Protein AF-A0A416A0J0-F1 (afdb_monomer_lite)

Foldseek 3Di:
DPPPPPVVVVVVVVVVLVVVLVVCCVVVVDDDPDDPVVVVVVSVVVSVVVVVVVVVCLPDPVNQVVVCVVPVDGPDPDPCVVQAPPPVWKWKWWDFPPDQKIKTATWDDWADDDPFIKTKGFQIWIFGNDPVPDGHTDVVVPGHRDRGDMDIDTPVRTPDMDID

pLDDT: mean 71.05, std 12.48, range [41.72, 90.12]

Sequence (164 aa):
MPESNVLIPGCLVSYLLIAMVRVMYIILGIEFRNGSAAASLTATLIGIIMTIAIIAILESGRFNHAFAKITKGTLHEDALKDNLDYENGTTLRVYLNNEDYYLVGAFCYKEDIGDDRWLVLAAYTKFICDDAGDANVYNGADYEGKAFERIMVRMSDVKHIEIF

Secondary structure (DSSP, 8-state):
---SSSHHHHHHHHHHHHHHHHHHHHHHT----S-HHHHHHHHHHHHHHHHHHHHHHHHSHHHHHHHHHHHSS-SSS-TTTTT--TTT--EEEEEETT-SEEEEEEEEEE--SSSS-EEEEEEEEEEE--TT----BTTTTT-S--TT-EEEEEGGGEEEEEE-

Structure (mmCIF, N/CA/C/O backbone):
data_AF-A0A416A0J0-F1
#
_entry.id   AF-A0A416A0J0-F1
#
loop_
_atom_site.group_PDB
_atom_site.id
_atom_site.type_symbol
_atom_site.label_atom_id
_atom_site.label_alt_id
_atom_site.label_comp_id
_atom_site.label_asym_id
_atom_site.label_entity_id
_atom_site.label_seq_id
_atom_site.pdbx_PDB_ins_code
_atom_site.Cartn_x
_atom_site.Cartn_y
_atom_site.Cartn_z
_atom_site.occupancy
_atom_site.B_iso_or_equiv
_atom_site.auth_seq_id
_atom_site.auth_comp_id
_atom_site.auth_asym_id
_atom_site.auth_atom_id
_atom_site.pdbx_PDB_model_num
ATOM 1 N N . MET A 1 1 ? -21.169 17.788 -3.900 1.00 41.72 1 MET A N 1
ATOM 2 C CA . MET A 1 1 ? -21.829 17.538 -2.601 1.00 41.72 1 MET A CA 1
ATOM 3 C C . MET A 1 1 ? -22.939 16.516 -2.790 1.00 41.72 1 MET A C 1
ATOM 5 O O . MET A 1 1 ? -23.855 16.804 -3.551 1.00 41.72 1 MET A O 1
ATOM 9 N N . PRO A 1 2 ? -22.878 15.361 -2.113 1.00 45.56 2 PRO A N 1
ATOM 10 C CA . PRO A 1 2 ? -24.086 14.653 -1.710 1.00 45.56 2 PRO A CA 1
ATOM 11 C C . PRO A 1 2 ? -24.046 14.412 -0.191 1.00 45.56 2 PRO A C 1
ATOM 13 O O . PRO A 1 2 ? -23.420 13.472 0.284 1.00 45.56 2 PRO A O 1
ATOM 16 N N . GLU A 1 3 ? -24.698 15.278 0.585 1.00 50.22 3 GLU A N 1
ATOM 17 C CA . GLU A 1 3 ? -24.739 15.200 2.058 1.00 50.22 3 GLU A CA 1
ATOM 18 C C . GLU A 1 3 ? -25.872 14.307 2.610 1.00 50.22 3 GLU A C 1
ATOM 20 O O . GLU A 1 3 ? -26.119 14.292 3.811 1.00 50.22 3 GLU A O 1
ATOM 25 N N . SER A 1 4 ? -26.590 13.535 1.787 1.00 51.62 4 SER A N 1
ATOM 26 C CA . SER A 1 4 ? -27.872 12.957 2.231 1.00 51.62 4 SER A CA 1
ATOM 27 C C . SER A 1 4 ? -27.861 11.509 2.741 1.00 51.62 4 SER A C 1
ATOM 29 O O . SER A 1 4 ? -28.908 11.049 3.182 1.00 51.62 4 SER A O 1
ATOM 31 N N . ASN A 1 5 ? -26.739 10.777 2.747 1.00 52.91 5 ASN A N 1
ATOM 32 C CA . ASN A 1 5 ? -26.771 9.329 3.050 1.00 52.91 5 ASN A CA 1
ATOM 33 C C . ASN A 1 5 ? -25.972 8.886 4.286 1.00 52.91 5 ASN A C 1
ATOM 35 O O . ASN A 1 5 ? -25.949 7.697 4.587 1.00 52.91 5 ASN A O 1
ATOM 39 N N . VAL A 1 6 ? -25.356 9.805 5.036 1.00 56.50 6 VAL A N 1
ATOM 40 C CA . VAL A 1 6 ? -24.571 9.458 6.243 1.00 56.50 6 VAL A CA 1
ATOM 41 C C . VAL A 1 6 ? -25.459 9.303 7.488 1.00 56.50 6 VAL A C 1
ATOM 43 O O . VAL A 1 6 ? -25.132 8.557 8.411 1.00 56.50 6 VAL A O 1
ATOM 46 N N . LEU A 1 7 ? -26.633 9.943 7.496 1.00 56.41 7 LEU A N 1
ATOM 47 C CA . LEU A 1 7 ? -27.540 9.948 8.647 1.00 56.41 7 LEU A CA 1
ATOM 48 C C . LEU A 1 7 ? -28.179 8.578 8.922 1.00 56.41 7 LEU A C 1
ATOM 50 O O . LEU A 1 7 ? -28.234 8.150 10.073 1.00 56.41 7 LEU A O 1
ATOM 54 N N . ILE A 1 8 ? -28.624 7.867 7.880 1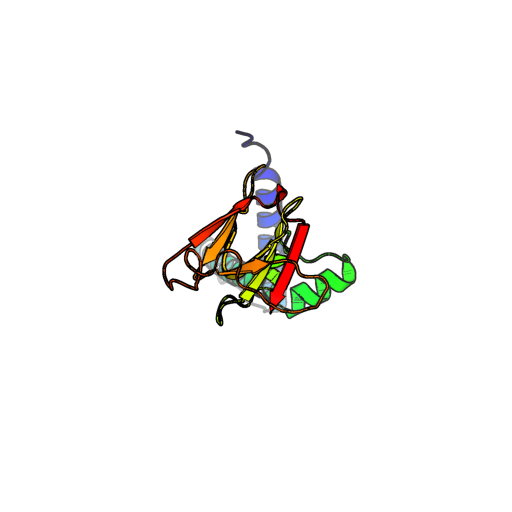.00 62.03 8 ILE A N 1
ATOM 55 C CA . ILE A 1 8 ? -29.305 6.567 8.027 1.00 62.03 8 ILE A CA 1
ATOM 56 C C . ILE A 1 8 ? -28.355 5.497 8.607 1.00 62.03 8 ILE A C 1
ATOM 58 O O . ILE A 1 8 ? -28.733 4.857 9.594 1.00 62.03 8 ILE A O 1
ATOM 62 N N . PRO A 1 9 ? -27.115 5.331 8.099 1.00 64.62 9 PRO A N 1
ATOM 63 C CA . PRO A 1 9 ? -26.118 4.463 8.722 1.00 64.62 9 PRO A CA 1
ATOM 64 C C . PRO A 1 9 ? -25.777 4.889 10.153 1.00 64.62 9 PRO A C 1
ATOM 66 O O . PRO A 1 9 ? -25.711 4.040 11.038 1.00 64.62 9 PRO A O 1
ATOM 69 N N . GLY A 1 10 ? -25.617 6.194 10.410 1.00 64.94 10 GLY A N 1
ATOM 70 C CA . GLY A 1 10 ? -25.272 6.715 11.737 1.00 64.94 10 GLY A CA 1
ATOM 71 C C . GLY A 1 10 ? -26.320 6.396 12.808 1.00 64.94 10 GLY A C 1
ATOM 72 O O . GLY A 1 10 ? -25.976 5.987 13.922 1.00 64.94 10 GLY A O 1
ATOM 73 N N . CYS A 1 11 ? -27.607 6.502 12.469 1.00 70.06 11 CYS A N 1
ATOM 74 C CA . CYS A 1 11 ? -28.697 6.101 13.360 1.00 70.06 11 CYS A CA 1
ATOM 75 C C . CYS A 1 11 ? -28.671 4.593 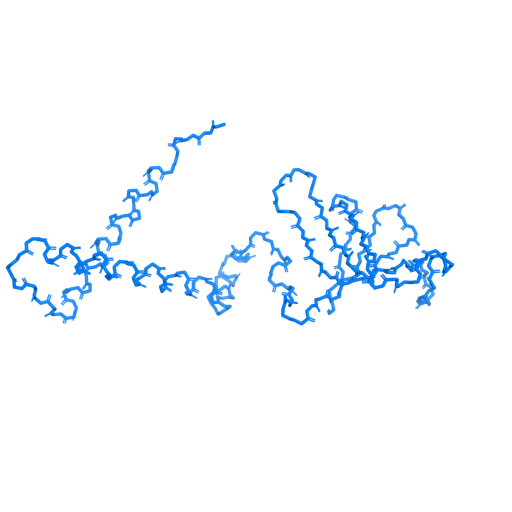13.645 1.00 70.06 11 CYS A C 1
ATOM 77 O O . CYS A 1 11 ? -28.787 4.185 14.800 1.00 70.06 11 CYS A O 1
ATOM 79 N N . LEU A 1 12 ? -28.474 3.770 12.612 1.00 71.69 12 LEU A N 1
ATOM 80 C CA . LEU A 1 12 ? -28.387 2.311 12.733 1.00 71.69 12 LEU A CA 1
ATOM 81 C C . LEU A 1 12 ? -27.235 1.879 13.649 1.00 71.69 12 LEU A C 1
ATOM 83 O O . LEU A 1 12 ? -27.438 1.076 14.561 1.00 71.69 12 LEU A O 1
ATOM 87 N N . VAL A 1 13 ? -26.052 2.467 13.458 1.00 72.38 13 VAL A N 1
ATOM 88 C CA . VAL A 1 13 ? -24.869 2.220 14.295 1.00 72.38 13 VAL A CA 1
ATOM 89 C C . VAL A 1 13 ? -25.133 2.632 15.743 1.00 72.38 13 VAL A C 1
ATOM 91 O O . VAL A 1 13 ? -24.834 1.865 16.657 1.00 72.38 13 VAL A O 1
ATOM 94 N N . SER A 1 14 ? -25.765 3.787 15.965 1.00 69.44 14 SER A N 1
ATOM 95 C CA . SER A 1 14 ? -26.103 4.262 17.314 1.00 69.44 14 SER A CA 1
ATOM 96 C C . SER A 1 14 ? -27.045 3.298 18.046 1.00 69.44 14 SER A C 1
ATOM 98 O O . SER A 1 14 ? -26.815 2.969 19.211 1.00 69.44 14 SER A O 1
ATOM 100 N N . TYR A 1 15 ? -28.075 2.784 17.365 1.00 75.31 15 TYR A N 1
ATOM 101 C CA . TYR A 1 15 ? -28.997 1.804 17.948 1.00 75.31 15 TYR A CA 1
ATOM 102 C C . TYR A 1 15 ? -28.323 0.461 18.250 1.00 75.31 15 TYR A C 1
ATOM 104 O O . TYR A 1 15 ? -28.583 -0.120 19.306 1.00 75.31 15 TYR A O 1
ATOM 112 N N . LEU A 1 16 ? -27.439 -0.016 17.367 1.00 76.50 16 LEU A N 1
ATOM 113 C CA . LEU A 1 16 ? -26.666 -1.241 17.591 1.00 76.50 16 LEU A CA 1
ATOM 114 C C . LEU A 1 16 ? -25.744 -1.110 18.808 1.00 76.50 16 LEU A C 1
ATOM 116 O O . LEU A 1 16 ? -25.701 -2.014 19.641 1.00 76.50 16 LEU A O 1
ATOM 120 N N . LEU A 1 17 ? -25.074 0.033 18.961 1.00 69.44 17 LEU A N 1
ATOM 121 C CA . LEU A 1 17 ? -24.214 0.321 20.111 1.00 69.44 17 LEU A CA 1
ATOM 122 C C . LEU A 1 17 ? -25.003 0.347 21.424 1.00 69.44 17 LEU A C 1
ATOM 124 O O . LEU A 1 17 ? -24.607 -0.296 22.394 1.00 69.44 17 LEU A O 1
ATOM 128 N N . ILE A 1 18 ? -26.157 1.023 21.447 1.00 73.75 18 ILE A N 1
ATOM 129 C CA . ILE A 1 18 ? -27.040 1.048 22.624 1.00 73.75 18 ILE A CA 1
ATOM 130 C C . ILE A 1 18 ? -27.519 -0.369 22.977 1.00 73.75 18 ILE A C 1
ATOM 132 O O . ILE A 1 18 ? -27.560 -0.731 24.157 1.00 73.75 18 ILE A O 1
ATOM 136 N N . ALA A 1 19 ? -27.862 -1.186 21.977 1.00 74.75 19 ALA A N 1
ATOM 137 C CA . ALA A 1 19 ? -28.273 -2.572 22.186 1.00 74.75 19 ALA A CA 1
ATOM 138 C C . ALA A 1 19 ? -27.131 -3.434 22.753 1.00 74.75 19 ALA A C 1
ATOM 140 O O . ALA A 1 19 ? -27.347 -4.160 23.723 1.00 74.75 19 ALA A O 1
ATOM 141 N N . MET A 1 20 ? -25.913 -3.310 22.217 1.00 73.31 20 MET A N 1
ATOM 142 C CA . MET A 1 20 ? -24.728 -4.021 22.718 1.00 73.31 20 MET A CA 1
ATOM 143 C C . MET A 1 20 ? -24.403 -3.647 24.165 1.00 73.31 20 MET A C 1
ATOM 145 O O . MET A 1 20 ? -24.187 -4.529 24.995 1.00 73.31 20 MET A O 1
ATOM 149 N N . VAL A 1 21 ? -24.441 -2.353 24.493 1.00 71.81 21 VAL A N 1
ATOM 150 C CA . VAL A 1 21 ? -24.220 -1.857 25.859 1.00 71.81 21 VAL A CA 1
ATOM 151 C C . VAL A 1 21 ? -25.264 -2.432 26.825 1.00 71.81 21 VAL A C 1
ATOM 153 O O . VAL A 1 21 ? -24.910 -2.899 27.907 1.00 71.81 21 VAL A O 1
ATOM 156 N N . ARG A 1 22 ? -26.544 -2.492 26.425 1.00 71.38 22 ARG A N 1
ATOM 157 C CA . ARG A 1 22 ? -27.603 -3.123 27.235 1.00 71.38 22 ARG A CA 1
ATOM 158 C C . ARG A 1 22 ? -27.377 -4.617 27.457 1.00 71.38 22 ARG A C 1
ATOM 160 O O . ARG A 1 22 ? -27.568 -5.086 28.575 1.00 71.38 22 ARG A O 1
ATOM 167 N N . VAL A 1 23 ? -26.971 -5.357 26.426 1.00 73.69 23 VAL A N 1
ATOM 168 C CA . VAL A 1 23 ? -26.663 -6.792 26.550 1.00 73.69 23 VAL A CA 1
ATOM 169 C C . VAL A 1 23 ? -25.482 -7.008 27.498 1.00 73.69 23 VAL A C 1
ATOM 171 O O . VAL A 1 23 ? -25.557 -7.863 28.376 1.00 73.69 23 VAL A O 1
ATOM 174 N N . MET A 1 24 ? -24.432 -6.188 27.396 1.00 68.25 24 MET A N 1
ATOM 175 C CA . MET A 1 24 ? -23.308 -6.224 28.334 1.00 68.25 24 MET A CA 1
ATOM 176 C C . MET A 1 24 ? -23.735 -5.947 29.774 1.00 68.25 24 MET A C 1
ATOM 178 O O . MET A 1 24 ? -23.263 -6.637 30.672 1.00 68.25 24 MET A O 1
ATOM 182 N N . TYR A 1 25 ? -24.633 -4.987 30.011 1.00 72.19 25 TYR A N 1
ATOM 183 C CA . TYR A 1 25 ? -25.134 -4.720 31.362 1.00 72.19 25 TYR A CA 1
ATOM 184 C C . TYR A 1 25 ? -25.864 -5.918 31.965 1.00 72.19 25 TYR A C 1
ATOM 186 O O . TYR A 1 25 ? -25.660 -6.219 33.139 1.00 72.19 25 TYR A O 1
ATOM 194 N N . ILE A 1 26 ? -26.661 -6.625 31.159 1.00 69.06 26 ILE A N 1
ATOM 195 C CA . ILE A 1 26 ? -27.367 -7.836 31.594 1.00 69.06 26 ILE A CA 1
ATOM 196 C C . ILE A 1 26 ? -26.374 -8.967 31.897 1.00 69.06 26 ILE A C 1
ATOM 198 O O . ILE A 1 26 ? -26.521 -9.648 32.906 1.00 69.06 26 ILE A O 1
ATOM 202 N N . ILE A 1 27 ? -25.352 -9.158 31.055 1.00 72.06 27 ILE A N 1
ATOM 203 C CA . ILE A 1 27 ? -24.370 -10.246 31.212 1.00 72.06 27 ILE A CA 1
ATOM 204 C C . ILE A 1 27 ? -23.403 -9.986 32.377 1.00 72.06 27 ILE A C 1
ATOM 206 O O . ILE A 1 27 ? -23.078 -10.908 33.119 1.00 72.06 27 ILE A O 1
ATOM 210 N N . LEU A 1 28 ? -22.932 -8.747 32.543 1.00 68.19 28 LEU A N 1
ATOM 211 C CA . LEU A 1 28 ? -21.943 -8.377 33.564 1.00 68.19 28 LEU A CA 1
ATOM 212 C C . LEU A 1 28 ? -22.572 -8.028 34.921 1.00 68.19 28 LEU A C 1
ATOM 214 O O . LEU A 1 28 ? -21.838 -7.807 35.882 1.00 68.19 28 LEU A O 1
ATOM 218 N N . GLY A 1 29 ? -23.905 -7.959 35.014 1.00 63.66 29 GLY A N 1
ATOM 219 C CA . GLY A 1 29 ? -24.622 -7.705 36.269 1.00 63.66 29 GLY A CA 1
ATOM 220 C C . GLY A 1 29 ? -24.332 -6.335 36.894 1.00 63.66 29 GLY A C 1
ATOM 221 O O . GLY A 1 29 ? -24.434 -6.175 38.108 1.00 63.66 29 GLY A O 1
ATOM 222 N N . ILE A 1 30 ? -23.931 -5.347 36.087 1.00 63.09 30 ILE A N 1
ATOM 223 C CA . ILE A 1 30 ? -23.568 -4.011 36.573 1.00 63.09 30 ILE A CA 1
ATOM 224 C C . ILE A 1 30 ? -24.851 -3.187 36.744 1.00 63.09 30 ILE A C 1
ATOM 226 O O . ILE A 1 30 ? -25.326 -2.545 35.806 1.00 63.09 30 ILE A O 1
ATOM 230 N N . GLU A 1 31 ? -25.425 -3.203 37.946 1.00 58.84 31 GLU A N 1
ATOM 231 C CA . GLU A 1 31 ? -26.559 -2.346 38.304 1.00 58.84 31 GLU A CA 1
ATOM 232 C C . GLU A 1 31 ? -26.088 -0.921 38.635 1.00 58.84 31 GLU A C 1
ATOM 234 O O . GLU A 1 31 ? -25.395 -0.681 39.627 1.00 58.84 31 GLU A O 1
ATOM 239 N N . PHE A 1 32 ? -26.487 0.062 37.822 1.00 55.44 32 PHE A N 1
ATOM 240 C CA . PHE A 1 32 ? -26.248 1.469 38.145 1.00 55.44 32 PHE A CA 1
ATOM 241 C C . PHE A 1 32 ? -27.311 1.987 39.106 1.00 55.44 32 PHE A C 1
ATOM 243 O O . PHE A 1 32 ? -28.467 2.219 38.752 1.00 55.44 32 PHE A O 1
ATOM 250 N N . ARG A 1 33 ? -26.878 2.221 40.341 1.00 50.62 33 ARG A N 1
ATOM 251 C CA . ARG A 1 33 ? -27.652 2.886 41.383 1.00 50.62 33 ARG A CA 1
ATOM 252 C C . ARG A 1 33 ? -27.964 4.336 40.979 1.00 50.62 33 ARG A C 1
ATOM 254 O O . ARG A 1 33 ? -27.084 5.187 40.977 1.00 50.62 33 ARG A O 1
ATOM 261 N N . ASN A 1 34 ? -29.236 4.575 40.659 1.00 57.25 34 ASN A N 1
ATOM 262 C CA . ASN A 1 34 ? -29.986 5.840 40.655 1.00 57.25 34 ASN A CA 1
ATOM 263 C C . ASN A 1 34 ? -29.227 7.120 40.255 1.00 57.25 34 ASN A C 1
ATOM 265 O O . ASN A 1 34 ? -28.806 7.909 41.098 1.00 57.25 34 ASN A O 1
ATOM 269 N N . GLY A 1 35 ? -29.182 7.375 38.946 1.00 58.09 35 GLY A N 1
ATOM 270 C CA . GLY A 1 35 ? -28.892 8.685 38.364 1.00 58.09 35 GLY A CA 1
ATOM 271 C C . GLY A 1 35 ? -28.818 8.588 36.843 1.00 58.09 35 GLY A C 1
ATOM 272 O O . GLY A 1 35 ? -27.862 8.026 36.312 1.00 58.09 35 GLY A O 1
ATOM 273 N N . SER A 1 36 ? -29.812 9.125 36.128 1.00 60.94 36 SER A N 1
ATOM 274 C CA . SER A 1 36 ? -29.888 9.065 34.654 1.00 60.94 36 SER A CA 1
ATOM 275 C C . SER A 1 36 ? -28.629 9.615 33.967 1.00 60.94 36 SER A C 1
ATOM 277 O O . SER A 1 36 ? -28.202 9.088 32.939 1.00 60.94 36 SER A O 1
ATOM 279 N N . ALA A 1 37 ? -27.985 10.617 34.572 1.00 67.06 37 ALA A N 1
ATOM 280 C CA . ALA A 1 37 ? -26.726 11.184 34.099 1.00 67.06 37 ALA A CA 1
ATOM 281 C C . ALA A 1 37 ? -25.530 10.222 34.252 1.00 67.06 37 ALA A C 1
ATOM 283 O O . ALA A 1 37 ? -24.736 10.082 33.325 1.00 67.06 37 ALA A O 1
ATOM 284 N N . ALA A 1 38 ? -25.418 9.517 35.384 1.00 65.31 38 ALA A N 1
ATOM 285 C CA . ALA A 1 38 ? -24.308 8.596 35.646 1.00 65.31 38 ALA A CA 1
ATOM 286 C C . ALA A 1 38 ? -24.362 7.357 34.737 1.00 65.31 38 ALA A C 1
ATOM 288 O O . ALA A 1 38 ? -23.337 6.946 34.202 1.00 65.31 38 ALA A O 1
ATOM 289 N N . ALA A 1 39 ? -25.562 6.818 34.499 1.00 67.56 39 ALA A N 1
ATOM 290 C CA . ALA A 1 39 ? -25.768 5.704 33.572 1.00 67.56 39 ALA A CA 1
ATOM 291 C C . ALA A 1 39 ? -25.465 6.088 32.110 1.00 67.56 39 ALA A C 1
ATOM 293 O O . ALA A 1 39 ? -24.917 5.294 31.350 1.00 67.56 39 ALA A O 1
ATOM 294 N N . SER A 1 40 ? -25.784 7.324 31.716 1.00 69.75 40 SER A N 1
ATOM 295 C CA . SER A 1 40 ? -25.494 7.814 30.362 1.00 69.75 40 SER A CA 1
ATOM 296 C C . SER A 1 40 ? -23.990 8.011 30.136 1.00 69.75 40 SER A C 1
ATOM 298 O O . SER A 1 40 ? -23.468 7.684 29.068 1.00 69.75 40 SER A O 1
ATOM 300 N N . LEU A 1 41 ? -23.271 8.493 31.155 1.00 74.12 41 LEU A N 1
ATOM 301 C CA . LEU A 1 41 ? -21.821 8.676 31.095 1.00 74.12 41 LEU A CA 1
ATOM 302 C C . LEU A 1 41 ? -21.082 7.334 30.974 1.00 74.12 41 LEU A C 1
ATOM 304 O O . LEU A 1 41 ? -20.182 7.197 30.146 1.00 74.12 41 LEU A O 1
ATOM 308 N N . THR A 1 42 ? -21.482 6.326 31.754 1.00 72.56 42 THR A N 1
ATOM 309 C CA . THR A 1 42 ? -20.858 4.997 31.691 1.00 72.56 42 THR A CA 1
ATOM 310 C C . THR A 1 42 ? -21.169 4.271 30.388 1.00 72.56 42 THR A C 1
ATOM 312 O O . THR A 1 42 ? -20.269 3.659 29.818 1.00 72.56 42 THR A O 1
ATOM 315 N N . ALA A 1 43 ? -22.389 4.397 29.861 1.00 72.31 43 ALA A N 1
ATOM 316 C CA . ALA A 1 43 ? -22.740 3.857 28.548 1.00 72.31 43 ALA A CA 1
ATOM 317 C C . ALA A 1 43 ? -21.882 4.470 27.430 1.00 72.31 43 ALA A C 1
ATOM 319 O O . ALA A 1 43 ? -21.406 3.752 26.552 1.00 72.31 43 ALA A O 1
ATOM 320 N N . THR A 1 44 ? -21.632 5.781 27.495 1.00 77.19 44 THR A N 1
ATOM 321 C CA . THR A 1 44 ? -20.787 6.486 26.519 1.00 77.19 44 THR A CA 1
ATOM 322 C C . THR A 1 44 ? -19.338 5.997 26.581 1.00 77.19 44 THR A C 1
ATOM 324 O O . THR A 1 44 ? -18.750 5.690 25.547 1.00 77.19 44 THR A O 1
ATOM 327 N N . LEU A 1 45 ? -18.775 5.844 27.785 1.00 79.69 45 LEU A N 1
ATOM 328 C CA . LEU A 1 45 ? -17.422 5.307 27.982 1.00 79.69 45 LEU A CA 1
ATOM 329 C C . LEU A 1 45 ? -17.276 3.881 27.438 1.00 79.69 45 LEU A C 1
ATOM 331 O O . LEU A 1 45 ? -16.320 3.595 26.719 1.00 79.69 45 LEU A O 1
ATOM 335 N N . ILE A 1 46 ? -18.238 3.000 27.729 1.00 79.62 46 ILE A N 1
ATOM 336 C CA . ILE A 1 46 ? -18.242 1.627 27.203 1.00 79.62 46 ILE A CA 1
ATOM 337 C C . ILE A 1 46 ? -18.355 1.645 25.675 1.00 79.62 46 ILE A C 1
ATOM 339 O O . ILE A 1 46 ? -17.638 0.907 25.006 1.00 79.62 46 ILE A O 1
ATOM 343 N N . GLY A 1 47 ? -19.198 2.514 25.113 1.00 77.00 47 GLY A N 1
ATOM 344 C CA . GLY A 1 47 ? -19.341 2.664 23.666 1.00 77.00 47 GLY A CA 1
ATOM 345 C C . GLY A 1 47 ? -18.049 3.104 22.971 1.00 77.00 47 GLY A C 1
ATOM 346 O O . GLY A 1 47 ? -17.704 2.563 21.919 1.00 77.00 47 GLY A O 1
ATOM 347 N N . ILE A 1 48 ? -17.292 4.023 23.578 1.00 81.12 48 ILE A N 1
ATOM 348 C CA . ILE A 1 48 ? -15.977 4.448 23.071 1.00 81.12 48 ILE A CA 1
ATOM 349 C C . ILE A 1 48 ? -14.998 3.272 23.083 1.00 81.12 48 ILE A C 1
ATOM 351 O O . ILE A 1 48 ? -14.385 2.979 22.058 1.00 81.12 48 ILE A O 1
ATOM 355 N N . ILE A 1 49 ? -14.894 2.560 24.210 1.00 82.44 49 ILE A N 1
ATOM 356 C CA . ILE A 1 49 ? -14.006 1.393 24.342 1.00 82.44 49 ILE A CA 1
ATOM 357 C C . ILE A 1 49 ? -14.370 0.322 23.306 1.00 82.44 49 ILE A C 1
ATOM 359 O O . ILE A 1 49 ? -13.489 -0.227 22.650 1.00 82.44 49 ILE A O 1
ATOM 363 N N . MET A 1 50 ? -15.664 0.067 23.109 1.00 76.00 50 MET A N 1
ATOM 364 C CA . MET A 1 50 ? -16.160 -0.881 22.112 1.00 76.00 50 MET A CA 1
ATOM 365 C C . MET A 1 50 ? -15.827 -0.454 20.688 1.00 76.00 50 MET A C 1
ATOM 367 O O . MET A 1 50 ? -15.417 -1.284 19.888 1.00 76.00 50 MET A O 1
ATOM 371 N N . THR A 1 51 ? -15.965 0.830 20.368 1.00 79.12 51 THR A N 1
ATOM 372 C CA . THR A 1 51 ? -15.632 1.341 19.033 1.00 79.12 51 THR A CA 1
ATOM 373 C C . THR A 1 51 ? -14.144 1.158 18.746 1.00 79.12 51 THR A C 1
ATOM 375 O O . THR A 1 51 ? -13.786 0.644 17.691 1.00 79.12 51 THR A O 1
ATOM 378 N N . ILE A 1 52 ? -13.283 1.488 19.713 1.00 82.38 52 ILE A N 1
ATOM 379 C CA . ILE A 1 52 ? -11.834 1.266 19.609 1.00 82.38 52 ILE A CA 1
ATOM 380 C C . ILE A 1 52 ? -11.529 -0.229 19.444 1.00 82.38 52 ILE A C 1
ATOM 382 O O . ILE A 1 52 ? -10.736 -0.598 18.583 1.00 82.38 52 ILE A O 1
ATOM 386 N N . ALA A 1 53 ? -12.180 -1.098 20.222 1.00 79.25 53 ALA A N 1
ATOM 387 C CA . ALA A 1 53 ? -11.997 -2.544 20.118 1.00 79.25 53 ALA A CA 1
ATOM 388 C C . ALA A 1 53 ? -12.441 -3.091 18.753 1.00 79.25 53 ALA A C 1
ATOM 390 O O . ALA A 1 53 ? -11.749 -3.927 18.179 1.00 79.25 53 ALA A O 1
ATOM 391 N N . ILE A 1 54 ? -13.559 -2.604 18.207 1.00 79.88 54 ILE A N 1
ATOM 392 C CA . ILE A 1 54 ? -14.032 -2.974 16.869 1.00 79.88 54 ILE A CA 1
ATOM 393 C C . ILE A 1 54 ? -13.013 -2.538 15.816 1.00 79.88 54 ILE A C 1
ATOM 395 O O . ILE A 1 54 ? -12.645 -3.360 14.986 1.00 79.88 54 ILE A O 1
ATOM 399 N N . ILE A 1 55 ? -12.516 -1.297 15.873 1.00 77.38 55 ILE A N 1
ATOM 400 C CA . ILE A 1 55 ? -11.484 -0.809 14.944 1.00 77.38 55 ILE A CA 1
ATOM 401 C C . ILE A 1 55 ? -10.233 -1.690 15.031 1.00 77.38 55 ILE A C 1
ATOM 403 O O . ILE A 1 55 ? -9.777 -2.191 14.012 1.00 77.38 55 ILE A O 1
ATOM 407 N N . ALA A 1 56 ? -9.743 -1.978 16.239 1.00 74.56 56 ALA A N 1
ATOM 408 C CA . ALA A 1 56 ? -8.573 -2.832 16.434 1.00 74.56 56 ALA A CA 1
ATOM 409 C C . ALA A 1 56 ? -8.780 -4.265 15.905 1.00 74.56 56 ALA A C 1
ATOM 411 O O . ALA A 1 56 ? -7.852 -4.871 15.372 1.00 74.56 56 ALA A O 1
ATOM 412 N N . ILE A 1 57 ? -9.991 -4.821 16.031 1.00 77.19 57 ILE A N 1
ATOM 413 C CA . ILE A 1 57 ? -10.330 -6.128 15.452 1.00 77.19 57 ILE A CA 1
ATOM 414 C C . ILE A 1 57 ? -10.340 -6.044 13.925 1.00 77.19 57 ILE A C 1
ATOM 416 O O . ILE A 1 57 ? -9.744 -6.910 13.289 1.00 77.19 57 ILE A O 1
ATOM 420 N N . LEU A 1 58 ? -10.975 -5.022 13.346 1.00 70.50 58 LEU A N 1
ATOM 421 C CA . LEU A 1 58 ? -11.049 -4.823 11.896 1.00 70.50 58 LEU A CA 1
ATOM 422 C C . LEU A 1 58 ? -9.663 -4.605 11.274 1.00 70.50 58 LEU A C 1
ATOM 424 O O . LEU A 1 58 ? -9.380 -5.152 10.217 1.00 70.50 58 LEU A O 1
ATOM 428 N N . GLU A 1 59 ? -8.779 -3.868 11.942 1.00 66.88 59 GLU A N 1
ATOM 429 C CA . GLU A 1 59 ? -7.399 -3.648 11.491 1.00 66.88 59 GLU A CA 1
ATOM 430 C C . GLU A 1 59 ? -6.480 -4.847 11.762 1.00 66.88 59 GLU A C 1
ATOM 432 O O . GLU A 1 59 ? -5.372 -4.923 11.229 1.00 66.88 59 GLU A O 1
ATOM 437 N N . SER A 1 60 ? -6.918 -5.826 12.558 1.00 74.62 60 SER A N 1
ATOM 438 C CA . SER A 1 60 ? -6.096 -6.998 12.838 1.00 74.62 60 SER A CA 1
ATOM 439 C C . SER A 1 60 ? -5.918 -7.858 11.581 1.00 74.62 60 SER A C 1
ATOM 441 O O . SER A 1 60 ? -6.882 -8.303 10.949 1.00 74.62 60 SER A O 1
ATOM 443 N N . GLY A 1 61 ? -4.666 -8.199 11.258 1.00 62.06 61 GLY A N 1
ATOM 444 C CA . GLY A 1 61 ? -4.351 -9.062 10.111 1.00 62.06 61 GLY A CA 1
ATOM 445 C C . GLY A 1 61 ? -5.061 -10.424 10.153 1.00 62.06 61 GLY A C 1
ATOM 446 O O . GLY A 1 61 ? -5.364 -11.007 9.116 1.00 62.06 61 GLY A O 1
ATOM 447 N N . ARG A 1 62 ? -5.413 -10.916 11.352 1.00 67.25 62 ARG A N 1
ATOM 448 C CA . ARG A 1 62 ? -6.166 -12.170 11.539 1.00 67.25 62 ARG A CA 1
ATOM 449 C C . ARG A 1 62 ? -7.617 -12.053 11.079 1.00 67.25 62 ARG A C 1
ATOM 451 O O . ARG A 1 62 ? -8.120 -12.986 10.453 1.00 67.25 62 ARG A O 1
ATOM 458 N N . PHE A 1 63 ? -8.283 -10.943 11.396 1.00 66.50 63 PHE A N 1
ATOM 459 C CA . PHE A 1 63 ? -9.654 -10.698 10.955 1.00 66.50 63 PHE A CA 1
ATOM 460 C C . PHE A 1 63 ? -9.694 -10.439 9.452 1.00 66.50 63 PHE A C 1
ATOM 462 O O . PHE A 1 63 ? -10.490 -11.067 8.760 1.00 66.50 63 PHE A O 1
ATOM 469 N N . ASN A 1 64 ? -8.768 -9.626 8.936 1.00 61.88 64 ASN A N 1
ATOM 470 C CA . ASN A 1 64 ? -8.641 -9.379 7.500 1.00 61.88 64 ASN A CA 1
ATOM 471 C C . ASN A 1 64 ? -8.414 -10.672 6.710 1.00 61.88 64 ASN A C 1
ATOM 473 O O . ASN A 1 64 ? -9.089 -10.904 5.710 1.00 61.88 64 ASN A O 1
ATOM 477 N N . HIS A 1 65 ? -7.553 -11.571 7.194 1.00 61.16 65 HIS A N 1
ATOM 478 C CA . HIS A 1 65 ? -7.325 -12.864 6.549 1.00 61.16 65 HIS A CA 1
ATOM 479 C C . HIS A 1 65 ? -8.558 -13.787 6.602 1.00 61.16 65 HIS A C 1
ATOM 481 O O . HIS A 1 65 ? -8.897 -14.443 5.615 1.00 61.16 65 HIS A O 1
ATOM 487 N N . ALA A 1 66 ? -9.259 -13.836 7.741 1.00 64.81 66 ALA A N 1
ATOM 488 C CA . ALA A 1 66 ? -10.479 -14.630 7.886 1.00 64.81 66 ALA A CA 1
ATOM 489 C C . ALA A 1 66 ? -11.623 -14.097 7.009 1.00 64.81 66 ALA A C 1
ATOM 491 O O . ALA A 1 66 ? -12.320 -14.884 6.368 1.00 64.81 66 ALA A O 1
ATOM 492 N N . PHE A 1 67 ? -11.783 -12.775 6.944 1.00 61.75 67 PHE A N 1
ATOM 493 C CA . PHE A 1 67 ? -12.763 -12.117 6.091 1.00 61.75 67 PHE A CA 1
ATOM 494 C C . PHE A 1 67 ? -12.446 -12.362 4.615 1.00 61.75 67 PHE A C 1
ATOM 496 O O . PHE A 1 67 ? -13.310 -12.858 3.897 1.00 61.75 67 PHE A O 1
ATOM 503 N N . ALA A 1 68 ? -11.188 -12.176 4.198 1.00 58.16 68 ALA A N 1
ATOM 504 C CA . ALA A 1 68 ? -10.744 -12.431 2.827 1.00 58.16 68 ALA A CA 1
ATOM 505 C C . ALA A 1 68 ? -11.009 -13.865 2.355 1.00 58.16 68 ALA A C 1
ATOM 507 O O . ALA A 1 68 ? -11.346 -14.096 1.192 1.00 58.16 68 ALA A O 1
ATOM 508 N N . LYS A 1 69 ? -10.939 -14.839 3.268 1.00 60.19 69 LYS A N 1
ATOM 509 C CA . LYS A 1 69 ? -11.272 -16.239 2.984 1.00 60.19 69 LYS A CA 1
ATOM 510 C C . LYS A 1 69 ? -12.767 -16.467 2.720 1.00 60.19 69 LYS A C 1
ATOM 512 O O . LYS A 1 69 ? -13.112 -17.389 1.983 1.00 60.19 69 LYS A O 1
ATOM 517 N N . ILE A 1 70 ? -13.643 -15.657 3.313 1.00 63.72 70 ILE A N 1
ATOM 518 C CA . ILE A 1 70 ? -15.104 -15.771 3.187 1.00 63.72 70 ILE A CA 1
ATOM 519 C C . ILE A 1 70 ? -15.608 -14.982 1.974 1.00 63.72 70 ILE A C 1
ATOM 521 O O . ILE A 1 70 ? -16.420 -15.495 1.206 1.00 63.72 70 ILE A O 1
ATOM 525 N N . THR A 1 71 ? -15.119 -13.758 1.772 1.00 60.72 71 THR A N 1
ATOM 526 C CA . THR A 1 71 ? -15.579 -12.855 0.702 1.00 60.72 71 THR A CA 1
ATOM 527 C C . THR A 1 71 ? -14.778 -12.960 -0.595 1.00 60.72 71 THR A C 1
ATOM 529 O O . THR A 1 71 ? -15.177 -12.358 -1.587 1.00 60.72 71 THR A O 1
ATOM 532 N N . LYS A 1 72 ? -13.682 -13.736 -0.631 1.00 49.31 72 LYS A N 1
ATOM 533 C CA . LYS A 1 72 ? -12.713 -13.786 -1.749 1.00 49.31 72 LYS A CA 1
ATOM 534 C C . LYS A 1 72 ? -12.104 -12.416 -2.106 1.00 49.31 72 LYS A C 1
ATOM 536 O O . LYS A 1 72 ? -11.590 -12.250 -3.208 1.00 49.31 72 LYS A O 1
ATOM 541 N N . GLY A 1 73 ? -12.156 -11.452 -1.191 1.00 47.25 73 GLY A N 1
ATOM 542 C CA . GLY A 1 73 ? -11.617 -10.103 -1.359 1.00 47.25 73 GLY A CA 1
ATOM 543 C C . GLY A 1 73 ? -11.162 -9.549 -0.015 1.00 47.25 73 GLY A C 1
ATOM 544 O O . GLY A 1 73 ? -11.729 -9.904 1.018 1.00 47.25 73 GLY A O 1
ATOM 545 N N . THR A 1 74 ? -10.115 -8.732 -0.004 1.00 47.12 74 THR A N 1
ATOM 546 C CA . THR A 1 74 ? -9.601 -8.143 1.236 1.00 47.12 74 THR A CA 1
ATOM 547 C C . THR A 1 74 ? -10.502 -6.984 1.688 1.00 47.12 74 THR A C 1
ATOM 549 O O . THR A 1 74 ? -11.293 -6.456 0.907 1.00 47.12 74 THR A O 1
ATOM 552 N N . LEU A 1 75 ? -10.468 -6.635 2.981 1.00 45.62 75 LEU A N 1
ATOM 553 C CA . LEU A 1 75 ? -11.227 -5.488 3.518 1.00 45.62 75 LEU A CA 1
ATOM 554 C C . LEU A 1 75 ? -10.666 -4.146 3.040 1.00 45.62 75 LEU A C 1
ATOM 556 O O . LEU A 1 75 ? -11.354 -3.130 3.115 1.00 45.62 75 LEU A O 1
ATOM 560 N N . HIS A 1 76 ? -9.429 -4.146 2.553 1.00 50.06 76 HIS A N 1
ATOM 561 C CA . HIS A 1 76 ? -8.816 -2.997 1.923 1.00 50.06 76 HIS A CA 1
ATOM 562 C C . HIS A 1 76 ? -9.132 -3.021 0.428 1.00 50.06 76 HIS A C 1
ATOM 564 O O . HIS A 1 76 ? -8.807 -3.974 -0.268 1.00 50.06 76 HIS A O 1
ATOM 570 N N . GLU A 1 77 ? -9.730 -1.948 -0.093 1.00 50.12 77 GLU A N 1
ATOM 571 C CA . GLU A 1 77 ? -9.888 -1.778 -1.547 1.00 50.12 77 GLU A CA 1
ATOM 572 C C . GLU A 1 77 ? -8.533 -1.751 -2.280 1.00 50.12 77 GLU A C 1
ATOM 574 O O . GLU A 1 77 ? -8.469 -2.015 -3.480 1.00 50.12 77 GLU A O 1
ATOM 579 N N . ASP A 1 78 ? -7.440 -1.485 -1.555 1.00 56.50 78 ASP A N 1
ATOM 580 C CA . ASP A 1 78 ? -6.091 -1.390 -2.093 1.00 56.50 78 ASP A CA 1
ATOM 581 C C . ASP A 1 78 ? -5.223 -2.609 -1.772 1.00 56.50 78 ASP A C 1
ATOM 583 O O . ASP A 1 78 ? -4.649 -2.731 -0.689 1.00 56.50 78 ASP A O 1
ATOM 587 N N . ALA A 1 79 ? -5.018 -3.450 -2.788 1.00 59.22 79 ALA A N 1
ATOM 588 C CA . ALA A 1 79 ? -4.113 -4.602 -2.750 1.00 59.22 79 ALA A CA 1
ATOM 589 C C . ALA A 1 79 ? -2.662 -4.239 -2.369 1.00 59.22 79 ALA A C 1
ATOM 591 O O . ALA A 1 79 ? -1.916 -5.087 -1.886 1.00 59.22 79 ALA A O 1
ATOM 592 N N . LEU A 1 80 ? -2.251 -2.984 -2.570 1.00 60.53 80 LEU A N 1
ATOM 593 C CA . LEU A 1 80 ? -0.938 -2.489 -2.154 1.00 60.53 80 LEU A CA 1
ATOM 594 C C . LEU A 1 80 ? -0.824 -2.380 -0.631 1.00 60.53 80 LEU A C 1
ATOM 596 O O . LEU A 1 80 ? 0.206 -2.743 -0.075 1.00 60.53 80 LEU A O 1
ATOM 600 N N . LYS A 1 81 ? -1.885 -1.956 0.060 1.00 61.34 81 LYS A N 1
ATOM 601 C CA . LYS A 1 81 ? -1.861 -1.772 1.517 1.00 61.34 81 LYS A CA 1
ATOM 602 C C . LYS A 1 81 ? -1.689 -3.094 2.270 1.00 61.34 81 LYS A C 1
ATOM 604 O O . LYS A 1 81 ? -1.132 -3.106 3.360 1.00 61.34 81 LYS A O 1
ATOM 609 N N . ASP A 1 82 ? -2.128 -4.197 1.668 1.00 57.72 82 ASP A N 1
ATOM 610 C CA . ASP A 1 82 ? -2.001 -5.537 2.244 1.00 57.72 82 ASP A CA 1
ATOM 611 C C . ASP A 1 82 ? -0.626 -6.190 1.991 1.00 57.72 82 ASP A C 1
ATOM 613 O O . ASP A 1 82 ? -0.295 -7.161 2.668 1.00 57.72 82 ASP A O 1
ATOM 617 N N . ASN A 1 83 ? 0.171 -5.684 1.038 1.00 60.12 83 ASN A N 1
ATOM 618 C CA . ASN A 1 83 ? 1.453 -6.286 0.633 1.00 60.12 83 ASN A CA 1
ATOM 619 C C . ASN A 1 83 ? 2.679 -5.384 0.864 1.00 60.12 83 ASN A C 1
ATOM 621 O O . ASN A 1 83 ? 3.804 -5.851 0.705 1.00 60.12 83 ASN A O 1
ATOM 625 N N . LEU A 1 84 ? 2.485 -4.109 1.210 1.00 65.06 84 LEU A N 1
ATOM 626 C CA . LEU A 1 84 ? 3.571 -3.177 1.507 1.00 65.06 84 LEU A CA 1
ATOM 627 C C . LEU A 1 84 ? 3.960 -3.262 2.988 1.00 65.06 84 LEU A C 1
ATOM 629 O O . LEU A 1 84 ? 3.147 -3.008 3.878 1.00 65.06 84 LEU A O 1
ATOM 633 N N . ASP A 1 85 ? 5.230 -3.559 3.245 1.00 62.28 85 ASP A N 1
ATOM 634 C CA . ASP A 1 85 ? 5.855 -3.344 4.545 1.00 62.28 85 ASP A CA 1
ATOM 635 C C . ASP A 1 85 ? 6.256 -1.865 4.662 1.00 62.28 85 ASP A C 1
ATOM 637 O O . ASP A 1 85 ? 7.283 -1.415 4.138 1.00 62.28 85 ASP A O 1
ATOM 641 N N . TYR A 1 86 ? 5.390 -1.093 5.320 1.00 59.25 86 TYR A N 1
ATOM 642 C CA . TYR A 1 86 ? 5.600 0.330 5.577 1.00 59.25 86 TYR A CA 1
ATOM 643 C C . TYR A 1 86 ? 6.675 0.598 6.646 1.00 59.25 86 TYR A C 1
ATOM 645 O O . TYR A 1 86 ? 7.177 1.719 6.701 1.00 59.25 86 TYR A O 1
ATOM 653 N N . GLU A 1 87 ? 7.035 -0.384 7.487 1.00 50.31 87 GLU A N 1
ATOM 654 C CA . GLU A 1 87 ? 8.049 -0.212 8.541 1.00 50.31 87 GLU A CA 1
ATOM 655 C C . GLU A 1 87 ? 9.469 -0.398 7.999 1.00 50.31 87 GLU A C 1
ATOM 657 O O . GLU A 1 87 ? 10.357 0.388 8.331 1.00 50.31 87 GLU A O 1
ATOM 662 N N . ASN A 1 88 ? 9.683 -1.398 7.138 1.00 55.56 88 ASN A N 1
ATOM 663 C CA . ASN A 1 88 ? 11.010 -1.693 6.582 1.00 55.56 88 ASN A CA 1
ATOM 664 C C . ASN A 1 88 ? 11.290 -1.009 5.235 1.00 55.56 88 ASN A C 1
ATOM 666 O O . ASN A 1 88 ? 12.438 -0.973 4.793 1.00 55.56 88 ASN A O 1
ATOM 670 N N . GLY A 1 89 ? 10.264 -0.420 4.613 1.00 64.56 89 GLY A N 1
ATOM 671 C CA . GLY A 1 89 ? 10.349 0.155 3.276 1.00 64.56 89 GLY A CA 1
ATOM 672 C C . GLY A 1 89 ? 10.321 -0.945 2.219 1.00 64.56 89 GLY A C 1
ATOM 673 O O . GLY A 1 89 ? 11.175 -1.823 2.179 1.00 64.56 89 GLY A O 1
ATOM 674 N N . THR A 1 90 ? 9.325 -0.901 1.339 1.00 78.88 90 THR A N 1
ATOM 675 C CA . THR A 1 90 ? 9.163 -1.924 0.301 1.00 78.88 90 THR A CA 1
ATOM 676 C C . THR A 1 90 ? 9.818 -1.482 -0.998 1.00 78.88 90 THR A C 1
ATOM 678 O O . THR A 1 90 ? 9.580 -0.360 -1.458 1.00 78.88 90 THR A O 1
ATOM 681 N N . THR A 1 91 ? 10.621 -2.351 -1.613 1.00 84.25 91 THR A N 1
ATOM 682 C CA . THR A 1 91 ? 11.198 -2.059 -2.930 1.00 84.25 91 THR A CA 1
ATOM 683 C C . THR A 1 91 ? 10.237 -2.528 -4.009 1.00 84.25 91 THR A C 1
ATOM 685 O O . THR A 1 91 ? 9.809 -3.680 -4.029 1.00 84.25 91 THR A O 1
ATOM 688 N N . LEU A 1 92 ? 9.900 -1.630 -4.928 1.00 88.62 92 LEU A N 1
ATOM 689 C CA . LEU A 1 92 ? 9.017 -1.926 -6.046 1.00 88.62 92 LEU A CA 1
ATOM 690 C C . LEU A 1 92 ? 9.804 -1.976 -7.341 1.00 88.62 92 LEU A C 1
ATOM 692 O O . LEU A 1 92 ? 10.658 -1.119 -7.582 1.00 88.62 92 LEU A O 1
ATOM 696 N N . ARG A 1 93 ? 9.447 -2.932 -8.201 1.00 89.94 93 ARG A N 1
ATOM 697 C CA . ARG A 1 93 ? 9.750 -2.867 -9.630 1.00 89.94 93 ARG A CA 1
ATOM 698 C C . ARG A 1 93 ? 8.479 -2.547 -10.391 1.00 89.94 93 ARG A C 1
ATOM 700 O O . ARG A 1 93 ? 7.496 -3.275 -10.289 1.00 89.94 93 ARG A O 1
ATOM 707 N N . VAL A 1 94 ? 8.485 -1.451 -11.132 1.00 90.12 94 VAL A N 1
ATOM 708 C CA . VAL A 1 94 ? 7.315 -0.936 -11.844 1.00 90.12 94 VAL A CA 1
ATOM 709 C C . VAL A 1 94 ? 7.595 -0.973 -13.337 1.00 90.12 94 VAL A C 1
ATOM 711 O O . VAL A 1 94 ? 8.492 -0.284 -13.823 1.00 90.12 94 VAL A O 1
ATOM 714 N N . TYR A 1 95 ? 6.809 -1.769 -14.055 1.00 90.00 95 TYR A N 1
ATOM 715 C CA . TYR A 1 95 ? 6.871 -1.889 -15.509 1.00 90.00 95 TYR A CA 1
ATOM 716 C C . TYR A 1 95 ? 5.813 -0.989 -16.133 1.00 90.00 95 TYR A C 1
ATOM 718 O O . TYR A 1 95 ? 4.651 -1.034 -15.723 1.00 90.00 95 TYR A O 1
ATOM 726 N N . LEU A 1 96 ? 6.194 -0.195 -17.131 1.00 89.69 96 LEU A N 1
ATOM 727 C CA . LEU A 1 96 ? 5.293 0.742 -17.801 1.00 89.69 96 LEU A CA 1
ATOM 728 C C . LEU A 1 96 ? 4.760 0.166 -19.117 1.00 89.69 96 LEU A C 1
ATOM 730 O O . LEU A 1 96 ? 5.357 -0.719 -19.730 1.00 89.69 96 LEU A O 1
ATOM 734 N N . ASN A 1 97 ? 3.598 0.650 -19.540 1.00 87.19 97 ASN A N 1
ATOM 735 C CA . ASN A 1 97 ? 3.018 0.339 -20.838 1.00 87.19 97 ASN A CA 1
ATOM 736 C C . ASN A 1 97 ? 3.804 1.061 -21.940 1.00 87.19 97 ASN A C 1
ATOM 738 O O . ASN A 1 97 ? 4.012 2.266 -21.855 1.00 87.19 97 ASN A O 1
ATOM 742 N N . ASN A 1 98 ? 4.158 0.336 -23.005 1.00 84.69 98 ASN A N 1
ATOM 743 C CA . ASN A 1 98 ? 4.839 0.868 -24.195 1.00 84.69 98 ASN A CA 1
ATOM 744 C C . ASN A 1 98 ? 6.219 1.504 -23.937 1.00 84.69 98 ASN A C 1
ATOM 746 O O . ASN A 1 98 ? 6.649 2.341 -24.725 1.00 84.69 98 ASN A O 1
ATOM 750 N N . GLU A 1 99 ? 6.906 1.102 -22.868 1.00 85.50 99 GLU A N 1
ATOM 751 C CA . GLU A 1 99 ? 8.270 1.538 -22.565 1.00 85.50 99 GLU A CA 1
ATOM 752 C C . GLU A 1 99 ? 9.206 0.329 -22.489 1.00 85.50 99 GLU A C 1
ATOM 754 O O . GLU A 1 99 ? 8.865 -0.702 -21.905 1.00 85.50 99 GLU A O 1
ATOM 759 N N . ASP A 1 100 ? 10.420 0.487 -23.014 1.00 85.94 100 ASP A N 1
ATOM 760 C CA . ASP A 1 100 ? 11.461 -0.551 -23.008 1.00 85.94 100 ASP A CA 1
ATOM 761 C C . ASP A 1 100 ? 12.326 -0.496 -21.732 1.00 85.94 100 ASP A C 1
ATOM 763 O O . ASP A 1 100 ? 13.479 -0.932 -21.712 1.00 85.94 100 ASP A O 1
ATOM 767 N N . TYR A 1 101 ? 11.786 0.072 -20.650 1.00 86.50 101 TYR A N 1
ATOM 768 C CA . TYR A 1 101 ? 12.438 0.136 -19.347 1.00 86.50 101 TYR A CA 1
ATOM 769 C C . TYR A 1 101 ? 11.457 -0.100 -18.195 1.00 86.50 101 TYR A C 1
ATOM 771 O O . TYR A 1 101 ? 10.250 0.124 -18.305 1.00 86.50 101 TYR A O 1
ATOM 779 N N . TYR A 1 102 ? 12.001 -0.505 -17.051 1.00 88.88 102 TYR A N 1
ATOM 780 C CA . TYR A 1 102 ? 11.293 -0.595 -15.779 1.00 88.88 102 TYR A CA 1
ATOM 781 C C . TYR A 1 102 ? 11.991 0.239 -14.703 1.00 88.88 102 TYR A C 1
ATOM 783 O O . TYR A 1 102 ? 13.173 0.578 -14.800 1.00 88.88 102 TYR A O 1
ATOM 791 N N . LEU A 1 103 ? 11.234 0.611 -13.675 1.00 88.62 103 LEU A N 1
ATOM 792 C CA . LEU A 1 103 ? 11.702 1.419 -12.553 1.00 88.62 103 LEU A CA 1
ATOM 793 C C . LEU A 1 103 ? 11.896 0.531 -11.336 1.00 88.62 103 LEU A C 1
ATOM 795 O O . LEU A 1 103 ? 10.991 -0.223 -11.000 1.00 88.62 103 LEU A O 1
ATOM 799 N N . VAL A 1 104 ? 13.022 0.658 -10.640 1.00 87.94 104 VAL A N 1
ATOM 800 C CA . VAL A 1 104 ? 13.232 0.029 -9.329 1.00 87.94 104 VAL A CA 1
ATOM 801 C C . VAL A 1 104 ? 13.466 1.113 -8.300 1.00 87.94 104 VAL A C 1
ATOM 803 O O . VAL A 1 104 ? 14.347 1.942 -8.502 1.00 87.94 104 VAL A O 1
ATOM 806 N N . GLY A 1 105 ? 12.709 1.122 -7.209 1.00 86.38 105 GLY A N 1
ATOM 807 C CA . GLY A 1 105 ? 12.886 2.112 -6.148 1.00 86.38 105 GLY A CA 1
ATOM 808 C C . GLY A 1 105 ? 12.083 1.792 -4.897 1.00 86.38 105 GLY A C 1
ATOM 809 O O . GLY A 1 105 ? 11.248 0.888 -4.891 1.00 86.38 105 GLY A O 1
ATOM 810 N N . ALA A 1 106 ? 12.328 2.553 -3.835 1.00 86.06 106 ALA A N 1
ATOM 811 C CA . ALA A 1 106 ? 11.581 2.418 -2.593 1.00 86.06 106 ALA A CA 1
ATOM 812 C C . ALA A 1 106 ? 10.187 3.033 -2.751 1.00 86.06 106 ALA A C 1
ATOM 814 O O . ALA A 1 106 ? 10.051 4.180 -3.194 1.00 86.06 106 ALA A O 1
ATOM 815 N N . PHE A 1 107 ? 9.151 2.290 -2.365 1.00 86.06 107 PHE A N 1
ATOM 816 C CA . PHE A 1 107 ? 7.800 2.824 -2.262 1.00 86.06 107 PHE A CA 1
ATOM 817 C C . PHE A 1 107 ? 7.780 4.003 -1.286 1.00 86.06 107 PHE A C 1
ATOM 819 O O . PHE A 1 107 ? 8.269 3.903 -0.162 1.00 86.06 107 PHE A O 1
ATOM 826 N N . CYS A 1 108 ? 7.198 5.121 -1.714 1.00 81.69 108 CYS A N 1
ATOM 827 C CA . CYS A 1 108 ? 7.014 6.292 -0.862 1.00 81.69 108 CYS A CA 1
ATOM 828 C C . CYS A 1 108 ? 5.536 6.557 -0.596 1.00 81.69 108 CYS A C 1
ATOM 830 O O . CYS A 1 108 ? 5.115 6.682 0.551 1.00 81.69 108 CYS A O 1
ATOM 832 N N . TYR A 1 109 ? 4.756 6.702 -1.664 1.00 79.50 109 TYR A N 1
ATOM 833 C CA . TYR A 1 109 ? 3.367 7.125 -1.572 1.00 79.50 109 TYR A CA 1
ATOM 834 C C . TYR A 1 109 ? 2.595 6.721 -2.828 1.00 79.50 109 TYR A C 1
ATOM 836 O O . TYR A 1 109 ? 3.167 6.665 -3.917 1.00 79.50 109 TYR A O 1
ATOM 844 N N . LYS A 1 110 ? 1.290 6.491 -2.679 1.00 80.06 110 LYS A N 1
ATOM 845 C CA . LYS A 1 110 ? 0.339 6.363 -3.783 1.00 80.06 110 LYS A CA 1
ATOM 846 C C . LYS A 1 110 ? -0.870 7.246 -3.490 1.00 80.06 110 LYS A C 1
ATOM 848 O O . LYS A 1 110 ? -1.328 7.300 -2.354 1.00 80.06 110 LYS A O 1
ATOM 853 N N . GLU A 1 111 ? -1.383 7.912 -4.514 1.00 76.00 111 GLU A N 1
ATOM 854 C CA . GLU A 1 111 ? -2.642 8.642 -4.433 1.00 76.00 111 GLU A CA 1
ATOM 855 C C . GLU A 1 111 ? -3.842 7.685 -4.524 1.00 76.00 111 GLU A C 1
ATOM 857 O O . GLU A 1 111 ? -3.959 6.887 -5.460 1.00 76.00 111 GLU A O 1
ATOM 862 N N . ASP A 1 112 ? -4.733 7.766 -3.535 1.00 63.56 112 ASP A N 1
ATOM 863 C CA . ASP A 1 112 ? -5.878 6.857 -3.391 1.00 63.56 112 ASP A CA 1
ATOM 864 C C . ASP A 1 112 ? -7.174 7.413 -4.000 1.00 63.56 112 ASP A C 1
ATOM 866 O O . ASP A 1 112 ? -8.097 6.652 -4.285 1.00 63.56 112 ASP A O 1
ATOM 870 N N . ILE A 1 113 ? -7.250 8.728 -4.234 1.00 65.44 113 ILE A N 1
ATOM 871 C CA . ILE A 1 113 ? -8.475 9.426 -4.646 1.00 65.44 113 ILE A CA 1
ATOM 872 C C . I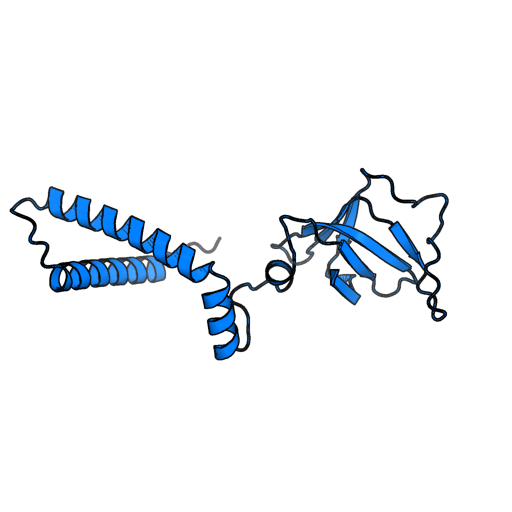LE A 1 113 ? -8.244 10.137 -5.981 1.00 65.44 113 ILE A C 1
ATOM 874 O O . ILE A 1 113 ? -7.361 10.979 -6.084 1.00 65.44 113 ILE A O 1
ATOM 878 N N . GLY A 1 114 ? -9.083 9.842 -6.975 1.00 63.25 114 GLY A N 1
ATOM 879 C CA . GLY A 1 114 ? -9.048 10.462 -8.303 1.00 63.25 114 GLY A CA 1
ATOM 880 C C . GLY A 1 114 ? -8.985 9.432 -9.431 1.00 63.25 114 GLY A C 1
ATOM 881 O O . GLY A 1 114 ? -8.621 8.279 -9.208 1.00 63.25 114 GLY A O 1
ATOM 882 N N . ASP A 1 115 ? -9.354 9.849 -10.644 1.00 66.12 115 ASP A N 1
ATOM 883 C CA . ASP A 1 115 ? -9.311 8.981 -11.832 1.00 66.12 115 ASP A CA 1
ATOM 884 C C . ASP A 1 115 ? -7.865 8.753 -12.319 1.00 66.12 115 ASP A C 1
ATOM 886 O O . ASP A 1 115 ? -7.526 7.665 -12.784 1.00 66.12 115 ASP A O 1
ATOM 890 N N . ASP A 1 116 ? -6.989 9.743 -12.119 1.00 73.12 116 ASP A N 1
ATOM 891 C CA . ASP A 1 116 ? -5.555 9.683 -12.421 1.00 73.12 116 ASP A CA 1
ATOM 892 C C . ASP A 1 116 ? -4.744 9.500 -11.133 1.00 73.12 116 ASP A C 1
ATOM 894 O O . ASP A 1 116 ? -4.212 10.451 -10.566 1.00 73.12 116 ASP A O 1
ATOM 898 N N . ARG A 1 117 ? -4.659 8.256 -10.655 1.00 82.62 117 ARG A N 1
ATOM 899 C CA . ARG A 1 117 ? -3.875 7.911 -9.459 1.00 82.62 117 ARG A CA 1
ATOM 900 C C . ARG A 1 117 ? -2.383 7.872 -9.771 1.00 82.62 117 ARG A C 1
ATOM 902 O O . ARG A 1 117 ? -1.974 7.296 -10.781 1.00 82.62 117 ARG A O 1
ATOM 909 N N . TRP A 1 118 ? -1.568 8.400 -8.864 1.00 86.75 118 TRP A N 1
ATOM 910 C CA . TRP A 1 118 ? -0.111 8.442 -8.996 1.00 86.75 118 TRP A CA 1
ATOM 911 C C . TRP A 1 118 ? 0.586 7.527 -7.993 1.00 86.75 118 TRP A C 1
ATOM 913 O O . TRP A 1 118 ? 0.174 7.423 -6.843 1.00 86.75 118 TRP A O 1
ATOM 923 N N . LEU A 1 119 ? 1.676 6.901 -8.425 1.00 88.50 119 LEU A N 1
ATOM 924 C CA . LEU A 1 119 ? 2.610 6.128 -7.613 1.00 88.50 119 LEU A CA 1
ATOM 925 C C . LEU A 1 119 ? 3.947 6.864 -7.550 1.00 88.50 119 LEU A C 1
ATOM 927 O O . LEU A 1 119 ? 4.480 7.276 -8.580 1.00 88.50 119 LEU A O 1
ATOM 931 N N . VAL A 1 120 ? 4.501 7.010 -6.349 1.00 87.38 120 VAL A N 1
ATOM 932 C CA . VAL A 1 120 ? 5.765 7.708 -6.108 1.00 87.38 120 VAL A CA 1
ATOM 933 C C . VAL A 1 120 ? 6.818 6.733 -5.603 1.00 87.38 120 VAL A C 1
ATOM 935 O O . VAL A 1 120 ? 6.644 6.106 -4.553 1.00 87.38 120 VAL A O 1
ATOM 938 N N . LEU A 1 121 ? 7.936 6.666 -6.326 1.00 87.56 121 LEU A N 1
ATOM 939 C CA . LEU A 1 121 ? 9.130 5.915 -5.938 1.00 87.56 121 LEU A CA 1
ATOM 940 C C . LEU A 1 121 ? 10.253 6.883 -5.565 1.00 87.56 121 LEU A C 1
ATOM 942 O O . LEU A 1 121 ? 10.467 7.882 -6.255 1.00 87.56 121 LEU A O 1
ATOM 946 N N . ALA A 1 122 ? 10.980 6.578 -4.494 1.00 85.00 122 ALA A N 1
ATOM 947 C CA . ALA A 1 122 ? 12.189 7.288 -4.087 1.00 85.00 122 ALA A CA 1
ATOM 948 C C . ALA A 1 122 ? 13.446 6.475 -4.408 1.00 85.00 122 ALA A C 1
ATOM 950 O O . ALA A 1 122 ? 13.391 5.245 -4.474 1.00 85.00 122 ALA A O 1
ATOM 951 N N . ALA A 1 123 ? 14.569 7.182 -4.582 1.00 82.69 123 ALA A N 1
ATOM 952 C CA . ALA A 1 123 ? 15.873 6.599 -4.900 1.00 82.69 123 ALA A CA 1
ATOM 953 C C . ALA A 1 123 ? 15.776 5.595 -6.063 1.00 82.69 123 ALA A C 1
ATOM 955 O O . ALA A 1 123 ? 16.286 4.478 -5.994 1.00 82.69 123 ALA A O 1
ATOM 956 N N . TYR A 1 124 ? 15.033 5.979 -7.102 1.00 83.38 124 TYR A N 1
ATOM 957 C CA . TYR A 1 124 ? 14.699 5.076 -8.189 1.00 83.38 124 TYR A CA 1
ATOM 958 C C . TYR A 1 124 ? 15.854 4.949 -9.189 1.00 83.38 124 TYR A C 1
ATOM 960 O O . TYR A 1 124 ? 16.658 5.862 -9.355 1.00 83.38 124 TYR A O 1
ATOM 968 N N . THR A 1 125 ? 15.918 3.816 -9.878 1.00 83.69 125 THR A N 1
ATOM 969 C CA . THR A 1 125 ? 16.827 3.561 -11.001 1.00 83.69 125 THR A CA 1
ATOM 970 C C . THR A 1 125 ? 16.018 2.998 -12.165 1.00 83.69 125 THR A C 1
ATOM 972 O O . THR A 1 125 ? 15.096 2.203 -11.958 1.00 83.69 125 THR A O 1
ATOM 975 N N . LYS A 1 126 ? 16.331 3.432 -13.389 1.00 86.19 126 LYS A N 1
ATOM 976 C CA . LYS A 1 126 ? 15.726 2.899 -14.617 1.00 86.19 126 LYS A CA 1
ATOM 977 C C . LYS A 1 126 ? 16.584 1.760 -15.149 1.00 86.19 126 LYS A C 1
ATOM 979 O O . LYS A 1 126 ? 17.793 1.920 -15.278 1.00 86.19 126 LYS A O 1
ATOM 984 N N . PHE A 1 127 ? 15.964 0.650 -15.511 1.00 83.19 127 PHE A N 1
ATOM 985 C CA . PHE A 1 127 ? 16.635 -0.506 -16.099 1.00 83.19 127 PHE A CA 1
ATOM 986 C C . PHE A 1 127 ? 16.000 -0.850 -17.437 1.00 83.19 127 PHE A C 1
ATOM 988 O O . PHE A 1 127 ? 14.785 -0.761 -17.574 1.00 83.19 127 PHE A O 1
ATOM 995 N N . ILE A 1 128 ? 16.816 -1.229 -18.416 1.00 83.31 128 ILE A N 1
ATOM 996 C CA . ILE A 1 128 ? 16.353 -1.681 -19.729 1.00 83.31 128 ILE A CA 1
ATOM 997 C C . ILE A 1 128 ? 15.631 -3.022 -19.561 1.00 83.31 128 ILE A C 1
ATOM 999 O O . ILE A 1 128 ? 16.098 -3.905 -18.841 1.00 83.31 128 ILE A O 1
ATOM 1003 N N . CYS A 1 129 ? 14.501 -3.178 -20.244 1.00 74.06 129 CYS A N 1
ATOM 1004 C CA . CYS A 1 129 ? 13.838 -4.464 -20.416 1.00 74.06 129 CYS A CA 1
ATOM 1005 C C . CYS A 1 129 ? 14.634 -5.293 -21.436 1.00 74.06 129 CYS A C 1
ATOM 1007 O O . CYS A 1 129 ? 14.366 -5.212 -22.631 1.00 74.06 129 CYS A O 1
ATOM 1009 N N . ASP A 1 130 ? 15.643 -6.040 -20.987 1.00 70.12 130 ASP A N 1
ATOM 1010 C CA . ASP A 1 130 ? 16.377 -6.976 -21.846 1.00 70.12 130 ASP A CA 1
ATOM 1011 C C . ASP A 1 130 ? 15.834 -8.404 -21.668 1.00 70.12 130 ASP A C 1
ATOM 1013 O O . ASP A 1 130 ? 15.739 -8.913 -20.546 1.00 70.12 130 ASP A O 1
ATOM 1017 N N . ASP A 1 131 ? 15.506 -9.066 -22.779 1.00 58.28 131 ASP A N 1
ATOM 1018 C CA . ASP A 1 131 ? 15.076 -10.469 -22.817 1.00 58.28 131 ASP A CA 1
ATOM 1019 C C . ASP A 1 131 ? 16.182 -11.427 -22.327 1.00 58.28 131 ASP A C 1
ATOM 1021 O O . ASP A 1 131 ? 15.904 -12.570 -21.955 1.00 58.28 131 ASP A O 1
ATOM 1025 N N . ALA A 1 132 ? 17.440 -10.969 -22.303 1.00 60.19 132 ALA A N 1
ATOM 1026 C CA . ALA A 1 132 ? 18.597 -11.735 -21.845 1.00 60.19 132 ALA A CA 1
ATOM 1027 C C . ALA A 1 132 ? 18.728 -11.838 -20.310 1.00 60.19 132 ALA A C 1
ATOM 1029 O O . ALA A 1 132 ? 19.539 -12.626 -19.823 1.00 60.19 132 ALA A O 1
ATOM 1030 N N . GLY A 1 133 ? 17.934 -11.081 -19.541 1.00 53.22 133 GLY A N 1
ATOM 1031 C CA . GLY A 1 133 ? 17.982 -11.087 -18.072 1.00 53.22 133 GLY A CA 1
ATOM 1032 C C . GLY A 1 133 ? 19.124 -10.267 -17.458 1.00 53.22 133 GLY A C 1
ATOM 1033 O O . GLY A 1 133 ? 19.297 -10.291 -16.237 1.00 53.22 133 GLY A O 1
ATOM 1034 N N . ASP A 1 134 ? 19.875 -9.521 -18.271 1.00 58.81 134 ASP A N 1
ATOM 1035 C CA . ASP A 1 134 ? 20.902 -8.596 -17.797 1.00 58.81 134 ASP A CA 1
ATOM 1036 C C . ASP A 1 134 ? 20.273 -7.258 -17.377 1.00 58.81 134 ASP A C 1
ATOM 1038 O O . ASP A 1 134 ? 19.638 -6.555 -18.165 1.00 58.81 134 ASP A O 1
ATOM 1042 N N . ALA A 1 135 ? 20.461 -6.882 -16.108 1.00 63.16 135 ALA A N 1
ATOM 1043 C CA . ALA A 1 135 ? 19.958 -5.629 -15.551 1.00 63.16 135 ALA A CA 1
ATOM 1044 C C . ALA A 1 135 ? 20.850 -4.446 -15.969 1.00 63.16 135 ALA A C 1
ATOM 1046 O O . ALA A 1 135 ? 21.659 -3.943 -15.188 1.00 63.16 135 ALA A O 1
ATOM 1047 N N . ASN A 1 136 ? 20.702 -3.995 -17.213 1.00 70.31 136 ASN A N 1
ATOM 1048 C CA . ASN A 1 136 ? 21.419 -2.831 -17.726 1.00 70.31 136 ASN A CA 1
ATOM 1049 C C . ASN A 1 136 ? 20.712 -1.534 -17.308 1.00 70.31 136 ASN A C 1
ATOM 1051 O O . ASN A 1 136 ? 19.519 -1.361 -17.561 1.00 70.31 136 ASN A O 1
ATOM 1055 N N . VAL A 1 137 ? 21.438 -0.600 -16.684 1.00 66.50 137 VAL A N 1
ATOM 1056 C CA . VAL A 1 137 ? 20.878 0.706 -16.299 1.00 66.50 137 VAL A CA 1
ATOM 1057 C C . VAL A 1 137 ? 20.531 1.496 -17.563 1.00 66.50 137 VAL A C 1
ATOM 1059 O O . VAL A 1 137 ? 21.391 1.758 -18.409 1.00 66.50 137 VAL A O 1
ATOM 1062 N N . TYR A 1 138 ? 19.263 1.891 -17.692 1.00 62.97 138 TYR A N 1
ATOM 1063 C CA . TYR A 1 138 ? 18.788 2.716 -18.797 1.00 62.97 138 TYR A CA 1
ATOM 1064 C C . TYR A 1 138 ? 19.419 4.101 -18.683 1.00 62.97 138 TYR A C 1
ATOM 1066 O O . TYR A 1 138 ? 19.104 4.866 -17.770 1.00 62.97 138 TYR A O 1
ATOM 1074 N N . ASN A 1 139 ? 20.303 4.419 -19.629 1.00 62.91 139 ASN A N 1
ATOM 1075 C CA . ASN A 1 139 ? 21.027 5.685 -19.678 1.00 62.91 139 ASN A CA 1
ATOM 1076 C C . ASN A 1 139 ? 21.771 5.990 -18.354 1.00 62.91 139 ASN A C 1
ATOM 1078 O O . ASN A 1 139 ? 21.472 6.957 -17.652 1.00 62.91 139 ASN A O 1
ATOM 1082 N N . GLY A 1 140 ? 22.738 5.130 -18.005 1.00 56.28 140 GLY A N 1
ATOM 1083 C CA . GLY A 1 140 ? 23.443 5.117 -16.711 1.00 56.28 140 GLY A CA 1
ATOM 1084 C C . GLY A 1 140 ? 24.152 6.409 -16.281 1.00 56.28 140 GLY A C 1
ATOM 1085 O O . GLY A 1 140 ? 24.476 6.544 -15.109 1.00 56.28 140 GLY A O 1
ATOM 1086 N N . ALA A 1 141 ? 24.341 7.386 -17.174 1.00 57.53 141 ALA A N 1
ATOM 1087 C CA . ALA A 1 141 ? 24.869 8.704 -16.807 1.00 57.53 141 ALA A CA 1
ATOM 1088 C C . ALA A 1 141 ? 23.827 9.612 -16.117 1.00 57.53 141 ALA A C 1
ATOM 1090 O O . ALA A 1 141 ? 24.204 10.497 -15.349 1.00 57.53 141 ALA A O 1
ATOM 1091 N N . ASP A 1 142 ? 22.531 9.386 -16.367 1.00 57.28 142 ASP A N 1
ATOM 1092 C CA . ASP A 1 142 ? 21.448 10.273 -15.924 1.00 57.28 142 ASP A CA 1
ATOM 1093 C C . ASP A 1 142 ? 20.645 9.716 -14.731 1.00 57.28 142 ASP A C 1
ATOM 1095 O O . ASP A 1 142 ? 20.023 10.497 -14.010 1.00 57.28 142 ASP A O 1
ATOM 1099 N N . TYR A 1 143 ? 20.661 8.393 -14.495 1.00 58.59 143 TYR A N 1
ATOM 1100 C CA . TYR A 1 143 ? 19.697 7.714 -13.604 1.00 58.59 143 TYR A CA 1
ATOM 1101 C C . TYR A 1 143 ? 20.291 6.719 -12.589 1.00 58.59 143 TYR A C 1
ATOM 1103 O O . TYR A 1 143 ? 19.549 5.908 -12.032 1.00 58.59 143 TYR A O 1
ATOM 1111 N N . GLU A 1 144 ? 21.594 6.769 -12.293 1.00 55.19 144 GLU A N 1
ATOM 1112 C CA . GLU A 1 144 ? 22.144 6.031 -11.146 1.00 55.19 144 GLU A CA 1
ATOM 1113 C C . GLU A 1 144 ? 21.720 6.684 -9.817 1.00 55.19 144 GLU A C 1
ATOM 1115 O O . GLU A 1 144 ? 22.351 7.618 -9.320 1.00 55.19 144 GLU A O 1
ATOM 1120 N N . GLY A 1 145 ? 20.625 6.174 -9.243 1.00 56.50 145 GLY A N 1
ATOM 1121 C CA . GLY A 1 145 ? 20.427 6.025 -7.798 1.00 56.50 145 GLY A CA 1
ATOM 1122 C C . GLY A 1 145 ? 20.731 7.232 -6.909 1.00 56.50 145 GLY A C 1
ATOM 1123 O O . GLY A 1 145 ? 21.273 7.060 -5.814 1.00 56.50 145 GLY A O 1
ATOM 1124 N N . LYS A 1 146 ? 20.386 8.461 -7.314 1.00 64.06 146 LYS A N 1
ATOM 1125 C CA . LYS A 1 146 ? 20.512 9.598 -6.395 1.00 64.06 146 LYS A CA 1
ATOM 1126 C C . LYS A 1 146 ? 19.488 9.432 -5.275 1.00 64.06 146 LYS A C 1
ATOM 1128 O O . LYS A 1 146 ? 18.283 9.457 -5.512 1.00 64.06 146 LYS A O 1
ATOM 1133 N N . ALA A 1 147 ? 19.976 9.314 -4.039 1.00 61.06 147 ALA A N 1
ATOM 1134 C CA . ALA A 1 147 ? 19.186 8.990 -2.845 1.00 61.06 147 ALA A CA 1
ATOM 1135 C C . ALA A 1 147 ? 17.964 9.901 -2.590 1.00 61.06 147 ALA A C 1
ATOM 1137 O O . ALA A 1 147 ? 17.063 9.530 -1.842 1.00 61.06 147 ALA A O 1
ATOM 1138 N N . PHE A 1 148 ? 17.918 11.086 -3.207 1.00 64.50 148 PHE A N 1
ATOM 1139 C CA . PHE A 1 148 ? 16.848 12.072 -3.030 1.00 64.50 148 PHE A CA 1
ATOM 1140 C C . PHE A 1 148 ? 15.955 12.261 -4.257 1.00 64.50 148 PHE A C 1
ATOM 1142 O O . PHE A 1 148 ? 15.012 13.051 -4.201 1.00 64.50 148 PHE A O 1
ATOM 1149 N N . GLU A 1 149 ? 16.226 11.565 -5.361 1.00 79.44 149 GLU A N 1
ATOM 1150 C CA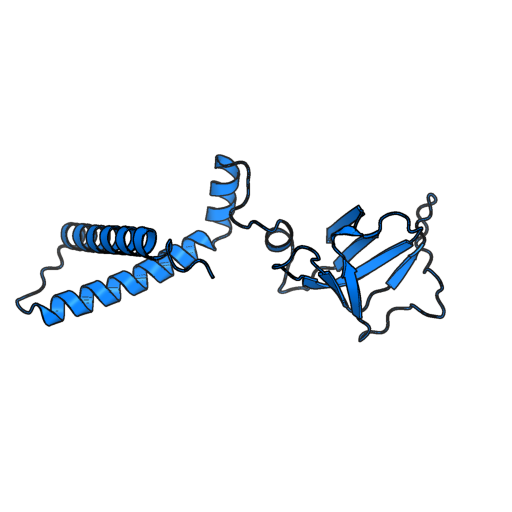 . GLU A 1 149 ? 15.382 11.665 -6.544 1.00 79.44 149 GLU A CA 1
ATOM 1151 C C . GLU A 1 149 ? 14.096 10.867 -6.358 1.00 79.44 149 GLU A C 1
ATOM 1153 O O . GLU A 1 149 ? 14.070 9.769 -5.792 1.00 79.44 149 GLU A O 1
ATOM 1158 N N . ARG A 1 150 ? 13.003 11.465 -6.826 1.00 83.69 150 ARG A N 1
ATOM 1159 C CA . ARG A 1 150 ? 11.672 10.875 -6.801 1.00 83.69 150 ARG A CA 1
ATOM 1160 C C . ARG A 1 150 ? 11.127 10.857 -8.211 1.00 83.69 150 ARG A C 1
ATOM 1162 O O . ARG A 1 150 ? 11.312 11.821 -8.952 1.00 83.69 150 ARG A O 1
ATOM 1169 N N . ILE A 1 151 ? 10.421 9.791 -8.547 1.00 86.50 151 ILE A N 1
ATOM 1170 C CA . ILE A 1 151 ? 9.638 9.712 -9.775 1.00 86.50 151 ILE A CA 1
ATOM 1171 C C . ILE A 1 151 ? 8.179 9.491 -9.423 1.00 86.50 151 ILE A C 1
ATOM 1173 O O . ILE A 1 151 ? 7.856 8.743 -8.500 1.00 86.50 151 ILE A O 1
ATOM 1177 N N . MET A 1 152 ? 7.313 10.172 -10.165 1.00 88.44 152 MET A N 1
ATOM 1178 C CA . MET A 1 152 ? 5.874 9.986 -10.108 1.00 88.44 152 MET A CA 1
ATOM 1179 C C . MET A 1 152 ? 5.434 9.309 -11.398 1.00 88.44 152 MET A C 1
ATOM 1181 O O . MET A 1 152 ? 5.770 9.767 -12.489 1.00 88.44 152 MET A O 1
ATOM 1185 N N . VAL A 1 153 ? 4.688 8.223 -11.260 1.00 89.19 153 VAL A N 1
ATOM 1186 C CA . VAL A 1 153 ? 4.190 7.404 -12.364 1.00 89.19 153 VAL A CA 1
ATOM 1187 C C . VAL A 1 153 ? 2.677 7.339 -12.256 1.00 89.19 153 VAL A C 1
ATOM 1189 O O . VAL A 1 153 ? 2.155 7.102 -11.167 1.00 89.19 153 VAL A O 1
ATOM 1192 N N . ARG A 1 154 ? 1.954 7.528 -13.362 1.00 89.12 154 ARG A N 1
ATOM 1193 C CA . ARG A 1 154 ? 0.505 7.302 -13.356 1.00 89.12 154 ARG A CA 1
ATOM 1194 C C . ARG A 1 154 ? 0.223 5.815 -13.307 1.00 89.12 154 ARG A C 1
ATOM 1196 O O . ARG A 1 154 ? 0.776 5.051 -14.088 1.00 89.12 154 ARG A O 1
ATOM 1203 N N . MET A 1 155 ? -0.701 5.413 -12.449 1.00 86.25 155 MET A N 1
ATOM 1204 C CA . MET A 1 155 ? -1.122 4.018 -12.329 1.00 86.25 155 MET A CA 1
ATOM 1205 C C . MET A 1 155 ? -1.751 3.477 -13.621 1.00 86.25 155 MET A C 1
ATOM 1207 O O . MET A 1 155 ? -1.678 2.279 -13.863 1.00 86.25 155 MET A O 1
ATOM 1211 N N . SER A 1 156 ? -2.338 4.335 -14.462 1.00 87.94 156 SER A N 1
ATOM 1212 C CA . SER A 1 156 ? -2.853 3.967 -15.791 1.00 87.94 156 SER A CA 1
ATOM 1213 C C . SER A 1 156 ? -1.751 3.583 -16.784 1.00 87.94 156 SER A C 1
ATOM 1215 O O . SER A 1 156 ? -1.978 2.759 -17.670 1.00 87.94 156 SER A O 1
ATOM 1217 N N . ASP A 1 157 ? -0.546 4.124 -16.602 1.00 89.94 157 ASP A N 1
ATOM 1218 C CA . ASP A 1 157 ? 0.622 3.824 -17.430 1.00 89.94 157 ASP A CA 1
ATOM 1219 C C . ASP A 1 157 ? 1.385 2.590 -16.917 1.00 89.94 157 ASP A C 1
ATOM 1221 O O . ASP A 1 157 ? 2.309 2.122 -17.575 1.00 89.94 157 ASP 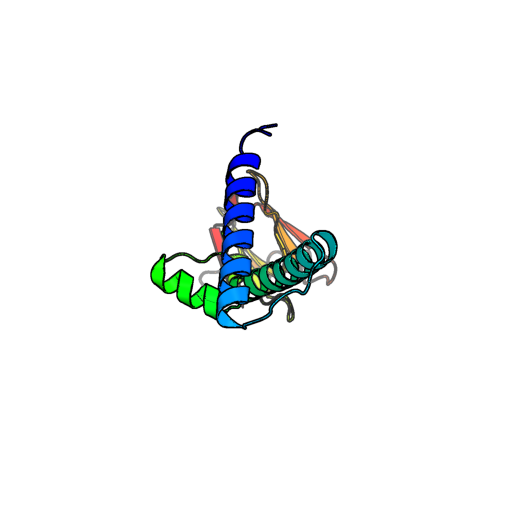A O 1
ATOM 1225 N N . VAL A 1 158 ? 1.006 2.026 -15.765 1.00 89.69 158 VAL A N 1
ATOM 1226 C CA . VAL A 1 158 ? 1.651 0.841 -15.185 1.00 89.69 158 VAL A CA 1
ATOM 1227 C C . VAL A 1 158 ? 1.081 -0.435 -15.804 1.00 89.69 158 VAL A C 1
ATOM 1229 O O . VAL A 1 158 ? -0.119 -0.696 -15.753 1.00 89.69 158 VAL A O 1
ATOM 1232 N N . LYS A 1 159 ? 1.966 -1.276 -16.343 1.00 89.19 159 LYS A N 1
ATOM 1233 C CA . LYS A 1 159 ? 1.644 -2.617 -16.842 1.00 89.19 159 LYS A CA 1
ATOM 1234 C C . LYS A 1 159 ? 1.467 -3.608 -15.693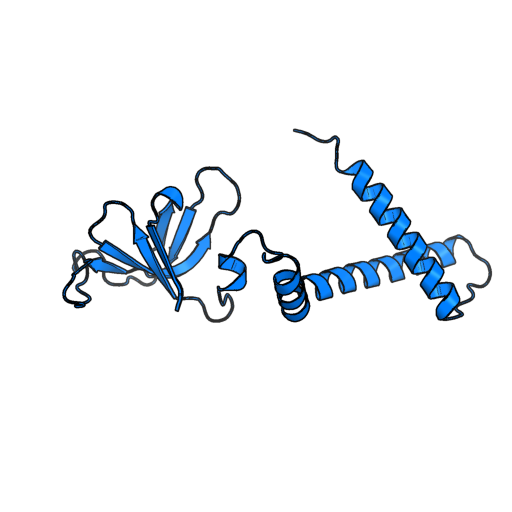 1.00 89.19 159 LYS A C 1
ATOM 1236 O O . LYS A 1 159 ? 0.476 -4.329 -15.645 1.00 89.19 159 LYS A O 1
ATOM 1241 N N . HIS A 1 160 ? 2.450 -3.674 -14.795 1.00 87.88 160 HIS A N 1
ATOM 1242 C CA . HIS A 1 160 ? 2.407 -4.467 -13.563 1.00 87.88 160 HIS A CA 1
ATOM 1243 C C . HIS A 1 160 ? 3.485 -3.998 -12.572 1.00 87.88 160 HIS A C 1
ATOM 1245 O O . HIS A 1 160 ? 4.394 -3.247 -12.938 1.00 87.88 160 HIS A O 1
ATOM 1251 N N . ILE A 1 161 ? 3.365 -4.441 -11.317 1.00 89.12 161 ILE A N 1
ATOM 1252 C CA . ILE A 1 161 ? 4.286 -4.124 -10.220 1.00 89.12 161 ILE A CA 1
ATOM 1253 C C . ILE A 1 161 ? 4.746 -5.432 -9.576 1.00 89.12 161 ILE A C 1
ATOM 1255 O O . ILE A 1 161 ? 3.915 -6.273 -9.237 1.00 89.12 161 ILE A O 1
ATOM 1259 N N . GLU A 1 162 ? 6.052 -5.575 -9.377 1.00 86.50 162 GLU A N 1
ATOM 1260 C CA . GLU A 1 162 ? 6.645 -6.617 -8.537 1.00 86.50 162 GLU A CA 1
ATOM 1261 C C . GLU A 1 162 ? 7.076 -6.008 -7.196 1.00 86.50 162 GLU A C 1
ATOM 1263 O O . GLU A 1 162 ? 7.607 -4.894 -7.151 1.00 86.50 162 GLU A O 1
ATOM 1268 N N . ILE A 1 163 ? 6.833 -6.736 -6.107 1.00 84.81 163 ILE A N 1
ATOM 1269 C CA . ILE A 1 163 ? 7.043 -6.288 -4.726 1.00 84.81 163 ILE A CA 1
ATOM 1270 C C . ILE A 1 163 ? 8.099 -7.197 -4.083 1.00 84.81 163 ILE A C 1
ATOM 1272 O O . ILE A 1 163 ? 7.963 -8.420 -4.172 1.00 84.81 163 ILE A O 1
ATOM 1276 N N . PHE A 1 164 ? 9.127 -6.604 -3.464 1.00 76.75 164 PHE A N 1
ATOM 1277 C CA . PHE A 1 164 ? 10.252 -7.298 -2.820 1.00 76.75 164 PHE A CA 1
ATOM 1278 C C . PHE A 1 164 ? 10.456 -6.843 -1.377 1.00 76.75 164 PHE A C 1
ATOM 1280 O O . PHE A 1 164 ? 10.367 -5.613 -1.129 1.00 76.75 164 PHE A O 1
#

Radius of gyration: 24.78 Å; chains: 1; bounding box: 55×34×66 Å